Protein AF-A0A0A7A483-F1 (afdb_monomer_lite)

Organism: NCBI:txid754093

Radius of gyration: 21.18 Å; chains: 1; bounding box: 46×35×69 Å

Sequence (164 aa):
MREPGVPSPFLAAVTHCPKGPSGRDTQYFICSTSVSHILAVRKTTLLQIDTLIRQLTEISAMTESIGGKTALDWAMKQDFRCGCWLMDKPDTAMKAITRNLDREIWRDLMQCSGMLSLMDAQARDTWYRSLEYDNFPEISEENILSTFEQLHQTEVVNKNWPPS

Structure (mmCIF, N/CA/C/O backbone):
data_AF-A0A0A7A483-F1
#
_entry.id   AF-A0A0A7A483-F1
#
loop_
_atom_site.group_PDB
_atom_site.id
_atom_site.type_symbol
_atom_site.label_atom_id
_atom_site.label_alt_id
_atom_site.label_comp_id
_atom_site.label_asym_id
_atom_site.label_entity_id
_atom_site.label_seq_id
_atom_site.pdbx_PDB_ins_code
_atom_site.Cartn_x
_atom_site.Cartn_y
_atom_site.Cartn_z
_atom_site.occupancy
_atom_site.B_iso_or_equiv
_atom_site.auth_seq_id
_atom_site.auth_comp_id
_atom_site.auth_asym_id
_atom_site.auth_atom_id
_atom_site.pdbx_PDB_model_num
ATOM 1 N N . MET A 1 1 ? -2.642 6.494 41.004 1.00 33.28 1 MET A N 1
ATOM 2 C CA . MET A 1 1 ? -1.351 6.245 40.329 1.00 33.28 1 MET A CA 1
ATOM 3 C C . MET A 1 1 ? -1.389 4.812 39.824 1.00 33.28 1 MET A C 1
ATOM 5 O O . MET A 1 1 ? -1.731 3.943 40.612 1.00 33.28 1 MET A O 1
ATOM 9 N N . ARG A 1 2 ? -1.200 4.584 38.520 1.00 37.00 2 ARG A N 1
ATOM 10 C CA . ARG A 1 2 ? -1.208 3.246 37.898 1.00 37.00 2 ARG A CA 1
ATOM 11 C C . ARG A 1 2 ? 0.251 2.765 37.839 1.00 37.00 2 ARG A C 1
ATOM 13 O O . ARG A 1 2 ? 1.109 3.584 37.518 1.00 37.00 2 ARG A O 1
ATOM 20 N N . GLU A 1 3 ? 0.539 1.519 38.213 1.00 33.50 3 GLU A N 1
ATOM 21 C CA . GLU A 1 3 ? 1.918 1.005 38.232 1.00 33.50 3 GLU A CA 1
ATOM 22 C C . GLU A 1 3 ? 2.534 0.956 36.820 1.00 33.50 3 GLU A C 1
ATOM 24 O O . GLU A 1 3 ? 1.856 0.535 35.877 1.00 33.50 3 GLU A O 1
ATOM 29 N N . PRO A 1 4 ? 3.803 1.370 36.648 1.00 34.78 4 PRO A N 1
ATOM 30 C CA . PRO A 1 4 ? 4.494 1.269 35.371 1.00 34.78 4 PRO A CA 1
ATOM 31 C C . PRO A 1 4 ? 4.830 -0.201 35.086 1.00 34.78 4 PRO A C 1
ATOM 33 O O . PRO A 1 4 ? 5.619 -0.812 35.800 1.00 34.78 4 PRO A O 1
ATOM 36 N N . GLY A 1 5 ? 4.226 -0.769 34.040 1.00 47.97 5 GLY A N 1
ATOM 37 C CA . GLY A 1 5 ? 4.533 -2.122 33.558 1.00 47.97 5 GLY A CA 1
ATOM 38 C C . GLY A 1 5 ? 3.378 -3.124 33.599 1.00 47.97 5 GLY A C 1
ATOM 39 O O . GLY A 1 5 ? 3.551 -4.239 33.118 1.00 47.97 5 GLY A O 1
ATOM 40 N N . VAL A 1 6 ? 2.199 -2.749 34.109 1.00 40.50 6 VAL A N 1
ATOM 41 C CA . VAL A 1 6 ? 0.994 -3.590 34.012 1.00 40.50 6 VAL A CA 1
ATOM 42 C C . VAL A 1 6 ? 0.172 -3.136 32.801 1.00 40.50 6 VAL A C 1
ATOM 44 O O . VAL A 1 6 ? -0.358 -2.019 32.828 1.00 40.50 6 VAL A O 1
ATOM 47 N N . PRO A 1 7 ? 0.049 -3.957 31.736 1.00 41.12 7 PRO A N 1
ATOM 48 C CA . PRO A 1 7 ? -0.816 -3.637 30.610 1.00 41.12 7 PRO A CA 1
ATOM 49 C C . PRO A 1 7 ? -2.238 -3.399 31.116 1.00 41.12 7 PRO A C 1
ATOM 51 O O . PRO A 1 7 ? -2.724 -4.117 31.993 1.00 41.12 7 PRO A O 1
ATOM 54 N N . SER A 1 8 ? -2.912 -2.385 30.571 1.00 43.44 8 SER A N 1
ATOM 55 C CA . SER A 1 8 ? -4.344 -2.174 30.794 1.00 43.44 8 SER A CA 1
ATOM 56 C C . SER A 1 8 ? -5.092 -3.515 30.660 1.00 43.44 8 SER A C 1
ATOM 58 O O . SER A 1 8 ? -4.770 -4.279 29.750 1.00 43.44 8 SER A O 1
ATOM 60 N N . PRO A 1 9 ? -6.104 -3.829 31.490 1.00 42.28 9 PRO A N 1
ATOM 61 C CA . PRO A 1 9 ? -6.914 -5.046 31.331 1.00 42.28 9 PRO A CA 1
ATOM 62 C C . PRO A 1 9 ? -7.473 -5.215 29.907 1.00 42.28 9 PRO A C 1
ATOM 64 O O . PRO A 1 9 ? -7.727 -6.325 29.453 1.00 42.28 9 PRO A O 1
ATOM 67 N N . PHE A 1 10 ? -7.598 -4.102 29.180 1.00 39.44 10 PHE A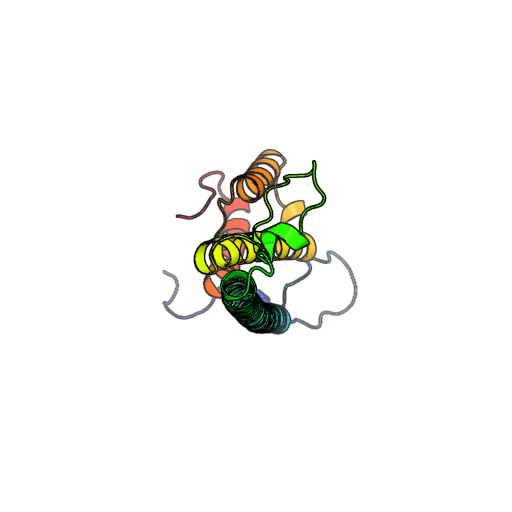 N 1
ATOM 68 C CA . PHE A 1 10 ? -7.963 -4.053 27.771 1.00 39.44 10 PHE A CA 1
ATOM 69 C C . PHE A 1 10 ? -6.818 -4.463 26.820 1.00 39.44 10 PHE A C 1
ATOM 71 O O . PHE A 1 10 ? -7.057 -5.192 25.866 1.00 39.44 10 PHE A O 1
ATOM 78 N N . LEU A 1 11 ? -5.560 -4.104 27.109 1.00 39.03 11 LEU A N 1
ATOM 79 C CA . LEU A 1 11 ? -4.374 -4.592 26.380 1.00 39.03 11 LEU A CA 1
ATOM 80 C C . LEU A 1 11 ? -4.181 -6.105 26.536 1.00 39.03 11 LEU A C 1
ATOM 82 O O . LEU A 1 11 ? -3.723 -6.774 25.610 1.00 39.03 11 LEU A O 1
ATOM 86 N N . ALA A 1 12 ? -4.563 -6.662 27.688 1.00 37.62 12 ALA A N 1
ATOM 87 C CA . ALA A 1 12 ? -4.600 -8.110 27.877 1.00 37.62 12 ALA A CA 1
ATOM 88 C C . ALA A 1 12 ? -5.649 -8.769 26.964 1.00 37.62 12 ALA A C 1
ATOM 90 O O . ALA A 1 12 ? -5.408 -9.855 26.448 1.00 37.62 12 ALA A O 1
ATOM 91 N N . ALA A 1 13 ? -6.770 -8.090 26.692 1.00 38.81 13 ALA A N 1
ATOM 92 C CA . ALA A 1 13 ? -7.719 -8.542 25.684 1.00 38.81 13 ALA A CA 1
ATOM 93 C C . ALA A 1 13 ? -7.095 -8.453 24.278 1.00 38.81 13 ALA A C 1
ATOM 95 O O . ALA A 1 13 ? -7.114 -9.469 23.592 1.00 38.81 13 ALA A O 1
ATOM 96 N N . VAL A 1 14 ? -6.407 -7.342 23.915 1.00 43.78 14 VAL A N 1
ATOM 97 C CA . VAL A 1 14 ? -5.655 -7.157 22.626 1.00 43.78 14 VAL A CA 1
ATOM 98 C C . VAL A 1 14 ? -4.693 -8.285 22.314 1.00 43.78 14 VAL A C 1
ATOM 100 O O . VAL A 1 14 ? -4.517 -8.706 21.169 1.00 43.78 14 VAL A O 1
ATOM 103 N N . THR A 1 15 ? -4.153 -8.874 23.364 1.00 43.69 15 THR A N 1
ATOM 104 C CA . THR A 1 15 ? -3.105 -9.868 23.256 1.00 43.69 15 THR A CA 1
ATOM 105 C C . THR A 1 15 ? -3.576 -11.300 23.497 1.00 43.69 15 THR A C 1
ATOM 107 O O . THR A 1 15 ? -2.840 -12.220 23.126 1.00 43.69 15 THR A O 1
ATOM 110 N N . HIS A 1 16 ? -4.781 -11.540 24.032 1.00 38.16 16 HIS A N 1
ATOM 111 C CA . HIS A 1 16 ? -5.305 -12.881 24.317 1.00 38.16 16 HIS A CA 1
ATOM 112 C C . HIS A 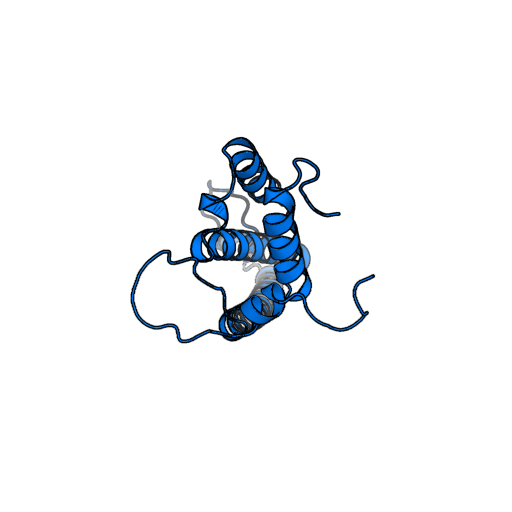1 16 ? -6.735 -13.093 23.821 1.00 38.16 16 HIS A C 1
ATOM 114 O O . HIS A 1 16 ? -7.671 -12.403 24.203 1.00 38.16 16 HIS A O 1
ATOM 120 N N . CYS A 1 17 ? -6.904 -14.148 23.022 1.00 37.88 17 CYS A N 1
ATOM 121 C CA . CYS A 1 17 ? -8.194 -14.619 22.532 1.00 37.88 17 CYS A CA 1
ATOM 122 C C . CYS A 1 17 ? -8.984 -15.277 23.687 1.00 37.88 17 CYS A C 1
ATOM 124 O O . CYS A 1 17 ? -8.597 -16.371 24.119 1.00 37.88 17 CYS A O 1
ATOM 126 N N . PRO A 1 18 ? -10.072 -14.682 24.216 1.00 42.78 18 PRO A N 1
ATOM 127 C CA . PRO A 1 18 ? -10.852 -15.323 25.261 1.00 42.78 18 PRO A CA 1
ATOM 128 C C . PRO A 1 18 ? -11.844 -16.291 24.608 1.00 42.78 18 PRO A C 1
ATOM 130 O O . PRO A 1 18 ? -12.685 -15.893 23.802 1.00 42.78 18 PRO A O 1
ATOM 133 N N . LYS A 1 19 ? -11.794 -17.577 24.970 1.00 43.59 19 LYS A N 1
ATOM 134 C CA . LYS A 1 19 ? -12.892 -18.507 24.666 1.00 43.59 19 LYS A CA 1
ATOM 135 C C . LYS A 1 19 ? -14.030 -18.258 25.660 1.00 43.59 19 LYS A C 1
ATOM 137 O O . LYS A 1 19 ? -13.975 -18.750 26.783 1.00 43.59 19 LYS A O 1
ATOM 142 N N . GLY A 1 20 ? -15.037 -17.484 25.253 1.00 40.34 20 GLY A N 1
ATOM 143 C CA . GLY A 1 20 ? -16.260 -17.237 26.027 1.00 40.34 20 GLY A CA 1
ATOM 144 C C . GLY A 1 20 ? -17.457 -18.075 25.542 1.00 40.34 20 GLY A C 1
ATOM 145 O O . GLY A 1 20 ? -17.580 -18.301 24.336 1.00 40.34 20 GLY A O 1
ATOM 146 N N . PRO A 1 21 ? -18.341 -18.548 26.446 1.00 42.81 21 PRO A N 1
ATOM 147 C CA . PRO A 1 21 ? -19.535 -19.306 26.094 1.00 42.81 21 PRO A CA 1
ATOM 148 C C . PRO A 1 21 ? -20.674 -18.380 25.635 1.00 42.81 21 PRO A C 1
ATOM 150 O O . PRO A 1 21 ? -20.882 -17.307 26.186 1.00 42.81 21 PRO A O 1
ATOM 153 N N . SER A 1 22 ? -21.395 -18.838 24.611 1.00 56.41 22 SER A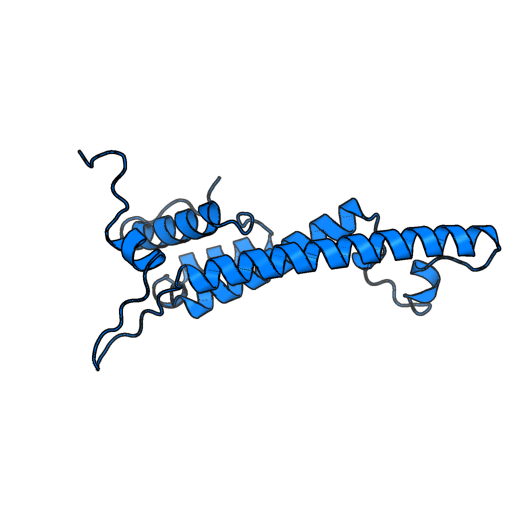 N 1
ATOM 154 C CA . SER A 1 22 ? -22.710 -18.399 24.114 1.00 56.41 22 SER A CA 1
ATOM 155 C C . SER A 1 22 ? -23.336 -17.107 24.683 1.00 56.41 22 SER A C 1
ATOM 157 O O . SER A 1 22 ? -23.896 -17.117 25.779 1.00 56.41 22 SER A O 1
ATOM 159 N N . GLY A 1 23 ? -23.454 -16.086 23.823 1.00 45.69 23 GLY A N 1
ATOM 160 C CA . GLY A 1 23 ? -24.638 -15.216 23.776 1.00 45.69 23 GLY A CA 1
ATOM 161 C C . GLY A 1 23 ? -24.449 -13.737 24.143 1.00 45.69 23 GLY A C 1
ATOM 162 O O . GLY A 1 23 ? -24.534 -13.384 25.313 1.00 45.69 23 GLY A O 1
ATOM 163 N N . ARG A 1 24 ? -24.427 -12.904 23.088 1.00 36.97 24 ARG A N 1
ATOM 164 C CA . ARG A 1 24 ? -24.578 -11.430 22.992 1.00 36.97 24 ARG A CA 1
ATOM 165 C C . ARG A 1 24 ? -23.299 -10.574 22.990 1.00 36.97 24 ARG A C 1
ATOM 167 O O . ARG A 1 24 ? -22.396 -10.764 23.790 1.00 36.97 24 ARG A O 1
ATOM 174 N N . ASP A 1 25 ? -23.319 -9.660 22.015 1.00 35.72 25 ASP A N 1
ATOM 175 C CA . ASP A 1 25 ? -22.393 -8.591 21.619 1.00 35.72 25 ASP A CA 1
ATOM 176 C C . ASP A 1 25 ? -21.000 -9.033 21.140 1.00 35.72 25 ASP A C 1
ATOM 178 O O . ASP A 1 25 ? -20.011 -9.041 21.866 1.00 35.72 25 ASP A O 1
ATOM 182 N N . THR A 1 26 ? -20.912 -9.400 19.855 1.00 36.78 26 THR A N 1
ATOM 183 C CA . THR A 1 26 ? -19.644 -9.702 19.174 1.00 36.78 26 THR A CA 1
ATOM 184 C C . THR A 1 26 ? -18.848 -8.422 18.902 1.00 36.78 26 THR A C 1
ATOM 186 O O . THR A 1 26 ? -18.819 -7.932 17.774 1.00 36.78 26 THR A O 1
ATOM 189 N N . GLN A 1 27 ? -18.174 -7.895 19.926 1.00 47.69 27 GLN A N 1
ATOM 190 C CA . GLN A 1 27 ? -16.977 -7.082 19.720 1.00 47.69 27 GLN A CA 1
ATOM 191 C C . GLN A 1 27 ? -15.871 -8.038 19.260 1.00 47.69 27 GLN A C 1
ATOM 193 O O . GLN A 1 27 ? -15.361 -8.842 20.044 1.00 47.69 27 GLN A O 1
ATOM 198 N N . TYR A 1 28 ? -15.543 -8.020 17.970 1.00 47.72 28 TYR A N 1
ATOM 199 C CA . TYR A 1 28 ? -14.500 -8.885 17.432 1.00 47.72 28 TYR A CA 1
ATOM 200 C C . TYR A 1 28 ? -13.139 -8.391 17.903 1.00 47.72 28 TYR A C 1
ATOM 202 O O . TYR A 1 28 ? -12.618 -7.354 17.501 1.00 47.72 28 TYR A O 1
ATOM 210 N N . PHE A 1 29 ? -12.591 -9.172 18.813 1.00 57.75 29 PHE A N 1
ATOM 211 C CA . PHE A 1 29 ? -11.308 -8.951 19.421 1.00 57.75 29 PHE A CA 1
ATOM 212 C C . PHE A 1 29 ? -10.194 -9.301 18.404 1.00 57.75 29 PHE A C 1
ATOM 214 O O . PHE A 1 29 ? -10.079 -10.466 18.016 1.00 57.75 29 PHE A O 1
ATOM 221 N N . ILE A 1 30 ? -9.377 -8.341 17.936 1.00 65.12 30 ILE A N 1
ATOM 222 C CA . ILE A 1 30 ? -8.239 -8.657 17.043 1.00 65.12 30 ILE A CA 1
ATOM 223 C C . ILE A 1 30 ? -7.147 -9.333 17.869 1.00 65.12 30 ILE A C 1
ATOM 225 O O . ILE A 1 30 ? -6.421 -8.664 18.592 1.00 65.12 30 ILE A O 1
ATOM 229 N N . CYS A 1 31 ? -7.008 -10.654 17.767 1.00 68.31 31 CYS A N 1
ATOM 230 C CA . CYS A 1 31 ? -6.006 -11.361 18.558 1.00 68.31 31 CYS A CA 1
ATOM 231 C C . CYS A 1 31 ? -4.567 -11.047 18.104 1.00 68.31 31 CYS A C 1
ATOM 233 O O . CYS A 1 31 ? -4.297 -10.847 16.915 1.00 68.31 31 CYS A O 1
ATOM 235 N N . SER A 1 32 ? -3.623 -11.094 19.049 1.00 69.38 32 SER A N 1
ATOM 236 C CA . SER A 1 32 ? -2.181 -10.929 18.796 1.00 69.38 32 SER A CA 1
ATOM 237 C C . SER A 1 32 ? -1.662 -11.814 17.662 1.00 69.38 32 SER A C 1
ATOM 239 O O . SER A 1 32 ? -0.890 -11.351 16.829 1.00 69.38 32 SER A O 1
ATOM 241 N N . THR A 1 33 ? -2.130 -13.063 17.566 1.00 71.94 33 THR A N 1
ATOM 242 C CA . THR A 1 33 ? -1.740 -13.985 16.487 1.00 71.94 33 THR A CA 1
ATOM 243 C C . THR A 1 33 ? -2.099 -13.440 15.102 1.00 71.94 33 THR A C 1
ATOM 245 O O . THR A 1 33 ? -1.298 -13.565 14.176 1.00 71.94 33 THR A O 1
ATOM 248 N N . SER A 1 34 ? -3.261 -12.797 14.960 1.00 81.56 34 SER A N 1
ATOM 249 C CA . SER A 1 34 ? -3.672 -12.158 13.707 1.00 81.56 34 SER A CA 1
ATOM 250 C C . SER A 1 34 ? -2.799 -10.947 13.386 1.00 81.56 34 SER A C 1
ATOM 252 O O . SER A 1 34 ? -2.360 -10.812 12.247 1.00 81.56 34 SER A O 1
ATOM 254 N N . VAL A 1 35 ? -2.476 -10.109 14.380 1.00 86.56 35 VAL A N 1
ATOM 255 C CA . VAL A 1 35 ? -1.578 -8.954 14.191 1.00 86.56 35 VAL A CA 1
ATOM 256 C C . VAL A 1 35 ? -0.188 -9.416 13.754 1.00 86.56 35 VAL A C 1
ATOM 258 O O . VAL A 1 35 ? 0.316 -8.957 12.730 1.00 86.56 35 VAL A O 1
ATOM 261 N N . SER A 1 36 ? 0.414 -10.379 14.455 1.00 89.06 36 SER A N 1
ATOM 262 C CA . SER A 1 36 ? 1.729 -10.917 14.087 1.00 89.06 36 SER A CA 1
ATOM 263 C C . SER A 1 36 ? 1.731 -11.524 12.682 1.00 89.06 36 SER A C 1
ATOM 265 O O . SER A 1 36 ? 2.688 -11.330 11.932 1.00 89.06 36 SER A O 1
ATOM 267 N N . HIS A 1 37 ? 0.661 -12.231 12.301 1.00 90.06 37 HIS A N 1
ATOM 268 C CA . HIS A 1 37 ? 0.523 -12.784 10.956 1.00 90.06 37 HIS A CA 1
ATOM 269 C C . HIS A 1 37 ? 0.459 -11.683 9.888 1.00 90.06 37 HIS A C 1
ATOM 271 O O . HIS A 1 37 ? 1.207 -11.749 8.913 1.00 90.06 37 HIS A O 1
ATOM 277 N N . ILE A 1 38 ? -0.359 -10.644 10.094 1.00 91.31 38 ILE A N 1
ATOM 278 C CA . ILE A 1 38 ? -0.461 -9.487 9.189 1.00 91.31 38 ILE A CA 1
ATOM 279 C C . ILE A 1 38 ? 0.907 -8.821 9.013 1.00 91.31 38 ILE A C 1
ATOM 281 O O . ILE A 1 38 ? 1.338 -8.597 7.882 1.00 91.31 38 ILE A O 1
ATOM 285 N N . LEU A 1 39 ? 1.628 -8.558 10.108 1.00 94.12 39 LEU A N 1
ATOM 286 C CA . LEU A 1 39 ? 2.952 -7.930 10.059 1.00 94.12 39 LEU A CA 1
ATOM 287 C C . LEU A 1 39 ? 3.976 -8.794 9.310 1.00 94.12 39 LEU A C 1
ATOM 289 O O . LEU A 1 39 ? 4.758 -8.276 8.509 1.00 94.12 39 LEU A O 1
ATOM 293 N N . ALA A 1 40 ? 3.958 -10.111 9.528 1.00 94.94 40 ALA A N 1
ATOM 294 C CA . ALA A 1 40 ? 4.844 -11.041 8.835 1.00 94.94 40 ALA A CA 1
ATOM 295 C C . ALA A 1 40 ? 4.546 -11.104 7.328 1.00 94.94 40 ALA A C 1
ATOM 297 O O . ALA A 1 40 ? 5.470 -11.022 6.515 1.00 94.94 40 ALA A O 1
ATOM 298 N N . VAL A 1 41 ? 3.268 -11.203 6.947 1.00 95.69 41 VAL A N 1
ATOM 299 C CA . VAL A 1 41 ? 2.843 -11.225 5.539 1.00 95.69 41 VAL A CA 1
ATOM 300 C C . VAL A 1 41 ? 3.164 -9.896 4.857 1.00 95.69 41 VAL A C 1
ATOM 302 O O . VAL A 1 41 ? 3.764 -9.914 3.781 1.00 95.69 41 VAL A O 1
ATOM 305 N N . ARG A 1 42 ? 2.861 -8.754 5.492 1.00 96.75 42 ARG A N 1
ATOM 306 C CA . ARG A 1 42 ? 3.224 -7.409 5.010 1.00 96.75 42 ARG A CA 1
ATOM 307 C C . ARG A 1 42 ? 4.718 -7.325 4.715 1.00 96.75 42 ARG A C 1
ATOM 309 O O . ARG A 1 42 ? 5.104 -6.988 3.600 1.00 96.75 42 ARG A O 1
ATOM 316 N N . LYS A 1 43 ? 5.562 -7.678 5.692 1.00 97.38 43 LYS A N 1
ATOM 317 C CA . LYS A 1 43 ? 7.024 -7.605 5.564 1.00 97.38 43 LYS A CA 1
ATOM 318 C C . LYS A 1 43 ? 7.536 -8.453 4.401 1.00 97.38 43 LYS A C 1
ATOM 320 O O . LYS A 1 43 ? 8.295 -7.958 3.571 1.00 97.38 43 LYS A O 1
ATOM 325 N N . THR A 1 44 ? 7.119 -9.716 4.328 1.00 98.00 44 THR A N 1
ATOM 326 C CA . THR A 1 44 ? 7.547 -10.627 3.257 1.00 98.00 44 THR A CA 1
ATOM 327 C C . THR A 1 44 ? 7.081 -10.140 1.887 1.00 98.00 44 THR A C 1
ATOM 329 O O . THR A 1 44 ? 7.863 -10.149 0.939 1.00 98.00 44 THR A O 1
ATOM 332 N N . THR A 1 45 ? 5.841 -9.659 1.788 1.00 96.88 45 THR A N 1
ATOM 333 C CA . THR A 1 45 ? 5.271 -9.144 0.535 1.00 96.88 45 THR A CA 1
ATOM 334 C C . THR A 1 45 ? 6.035 -7.915 0.046 1.00 96.88 45 THR A C 1
ATOM 336 O O . THR A 1 45 ? 6.439 -7.869 -1.113 1.00 96.88 45 THR A O 1
ATOM 339 N N . LEU A 1 46 ? 6.313 -6.946 0.926 1.00 97.06 46 LEU A N 1
ATOM 340 C CA . LEU A 1 46 ? 7.072 -5.746 0.560 1.00 97.06 46 LEU A CA 1
ATOM 341 C C . LEU A 1 46 ? 8.505 -6.074 0.115 1.00 97.06 46 LEU A C 1
ATOM 343 O O . LEU A 1 46 ? 8.984 -5.481 -0.847 1.00 97.06 46 LEU A O 1
ATOM 347 N N . LEU A 1 47 ? 9.168 -7.053 0.744 1.00 97.94 47 LEU A N 1
ATOM 348 C CA . LEU A 1 47 ? 10.496 -7.516 0.313 1.00 97.94 47 LEU A CA 1
ATOM 349 C C . LEU A 1 47 ? 10.473 -8.149 -1.086 1.00 97.94 47 LEU A C 1
ATOM 351 O O . LEU A 1 47 ? 11.369 -7.908 -1.898 1.00 97.94 47 LEU A O 1
ATOM 355 N N . GLN A 1 48 ? 9.449 -8.954 -1.381 1.00 98.00 48 GLN A N 1
ATOM 356 C CA . GLN A 1 48 ? 9.284 -9.565 -2.701 1.00 98.00 48 GLN A CA 1
ATOM 357 C C . GLN A 1 48 ? 9.003 -8.509 -3.774 1.00 98.00 48 GLN A C 1
ATOM 359 O O . GLN A 1 48 ? 9.596 -8.563 -4.850 1.00 98.00 48 GLN A O 1
ATOM 364 N N . ILE A 1 49 ? 8.156 -7.522 -3.474 1.00 96.06 49 ILE A N 1
ATOM 365 C CA . ILE A 1 49 ? 7.862 -6.416 -4.391 1.00 96.06 49 ILE A CA 1
ATOM 366 C C . ILE A 1 49 ? 9.119 -5.574 -4.659 1.00 96.06 49 ILE A C 1
ATOM 368 O O . ILE A 1 49 ? 9.415 -5.304 -5.821 1.00 96.06 49 ILE A O 1
ATOM 372 N N . ASP A 1 50 ? 9.889 -5.209 -3.626 1.00 96.50 50 ASP A N 1
ATOM 373 C CA . ASP A 1 50 ? 11.140 -4.447 -3.788 1.00 96.50 50 ASP A CA 1
ATOM 374 C C . ASP A 1 50 ? 12.132 -5.189 -4.693 1.00 96.50 50 ASP A C 1
ATOM 376 O O . ASP A 1 50 ? 12.688 -4.608 -5.628 1.00 96.50 50 ASP A O 1
ATOM 380 N N . THR A 1 51 ? 12.273 -6.501 -4.480 1.00 97.25 51 THR A N 1
ATOM 381 C CA . THR A 1 51 ? 13.120 -7.361 -5.317 1.00 97.25 51 THR A CA 1
ATOM 382 C C . THR A 1 51 ? 12.679 -7.314 -6.781 1.00 97.25 51 THR A C 1
ATOM 384 O O . THR A 1 51 ? 13.508 -7.091 -7.664 1.00 97.25 51 THR A O 1
ATOM 387 N N . LEU A 1 52 ? 11.378 -7.465 -7.050 1.00 96.12 52 LEU A N 1
ATOM 388 C CA . LEU A 1 52 ? 10.834 -7.443 -8.410 1.00 96.12 52 LEU A CA 1
ATOM 389 C C . LEU A 1 52 ? 11.027 -6.086 -9.096 1.00 96.12 52 LEU A C 1
ATOM 391 O O . LEU A 1 52 ? 11.400 -6.041 -10.267 1.00 96.12 52 LEU A O 1
ATOM 395 N N . ILE A 1 53 ? 10.814 -4.978 -8.383 1.00 94.62 53 ILE A N 1
ATOM 396 C CA . ILE A 1 53 ? 10.983 -3.628 -8.938 1.00 94.62 53 ILE A CA 1
ATOM 397 C C . ILE A 1 53 ? 12.447 -3.368 -9.302 1.00 94.62 53 ILE A C 1
ATOM 399 O O . ILE A 1 53 ? 12.737 -2.835 -10.377 1.00 94.62 53 ILE A O 1
ATOM 403 N N . ARG A 1 54 ? 13.389 -3.782 -8.447 1.00 95.44 54 ARG A N 1
ATOM 404 C CA . ARG A 1 54 ? 14.826 -3.659 -8.737 1.00 95.44 54 ARG A CA 1
ATOM 405 C C . ARG A 1 54 ? 15.233 -4.511 -9.935 1.00 95.44 54 ARG A C 1
ATOM 407 O O . ARG A 1 54 ? 15.911 -4.001 -10.822 1.00 95.44 54 ARG A O 1
ATOM 414 N N . GLN A 1 55 ? 14.761 -5.756 -10.008 1.00 96.12 55 GLN A N 1
ATOM 415 C CA . GLN A 1 55 ? 15.013 -6.634 -11.156 1.00 96.12 55 GLN A CA 1
ATOM 416 C C . GLN A 1 55 ? 14.462 -6.044 -12.458 1.00 96.12 55 GLN A C 1
ATOM 418 O O . GLN A 1 55 ? 15.154 -6.025 -13.473 1.00 96.12 55 GLN A O 1
ATOM 423 N N . LEU A 1 56 ? 13.239 -5.510 -12.437 1.00 94.12 56 LEU A N 1
ATOM 424 C CA . LEU A 1 56 ? 12.643 -4.875 -13.611 1.00 94.12 56 LEU A CA 1
ATOM 425 C C . LEU A 1 56 ? 13.414 -3.617 -14.040 1.00 94.12 56 LEU A C 1
ATOM 427 O O . LEU A 1 56 ? 13.572 -3.364 -15.237 1.00 94.12 56 LEU A O 1
ATOM 431 N N . THR A 1 57 ? 13.930 -2.854 -13.074 1.00 93.75 57 THR A N 1
ATOM 432 C CA . THR A 1 57 ? 14.781 -1.680 -13.326 1.00 93.75 57 THR A CA 1
ATOM 433 C C . THR A 1 57 ? 16.088 -2.084 -14.011 1.00 93.75 57 THR A C 1
ATOM 435 O O . THR A 1 57 ? 16.488 -1.463 -14.993 1.00 93.75 57 THR A O 1
ATOM 438 N N . GLU A 1 58 ? 16.734 -3.151 -13.540 1.00 95.75 58 GLU A N 1
ATOM 439 C CA . GLU A 1 58 ? 17.968 -3.675 -14.135 1.00 95.75 58 GLU A CA 1
ATOM 440 C C . GLU A 1 58 ? 17.736 -4.197 -15.559 1.00 95.75 58 GLU A C 1
ATOM 442 O O . GLU A 1 58 ? 18.469 -3.836 -16.481 1.00 95.75 58 GLU A O 1
ATOM 447 N N . ILE A 1 59 ? 16.672 -4.980 -15.766 1.00 95.88 59 ILE A N 1
ATOM 448 C CA . ILE A 1 59 ? 16.281 -5.469 -17.095 1.00 95.88 59 ILE A CA 1
ATOM 449 C C . ILE A 1 59 ? 16.030 -4.299 -18.046 1.00 95.88 59 ILE A C 1
ATOM 451 O O . ILE A 1 59 ? 16.518 -4.331 -19.172 1.00 95.88 59 ILE A O 1
ATOM 455 N N . SER A 1 60 ? 15.335 -3.255 -17.587 1.00 94.56 60 SER A N 1
ATOM 456 C CA . SER A 1 60 ? 15.076 -2.055 -18.394 1.00 94.56 60 SER A CA 1
ATOM 457 C C . SER A 1 60 ? 16.363 -1.377 -18.855 1.00 94.56 60 SER A C 1
ATOM 459 O O . SER A 1 60 ? 16.459 -0.978 -20.012 1.00 94.56 60 SER A O 1
ATOM 461 N N . ALA A 1 61 ? 17.363 -1.272 -17.976 1.00 95.12 61 ALA A N 1
ATOM 462 C CA . ALA A 1 61 ? 18.657 -0.696 -18.328 1.00 95.12 61 ALA A CA 1
ATOM 463 C C . ALA A 1 61 ? 19.417 -1.581 -19.333 1.00 95.12 61 ALA A C 1
ATOM 465 O O . ALA A 1 61 ? 19.998 -1.078 -20.297 1.00 95.12 61 ALA A O 1
ATOM 466 N N . MET A 1 62 ? 19.382 -2.906 -19.150 1.00 97.75 62 MET A N 1
ATOM 467 C CA . MET A 1 62 ? 20.009 -3.848 -20.081 1.00 97.75 62 MET A CA 1
ATOM 468 C C . MET A 1 62 ? 19.382 -3.775 -21.474 1.00 97.75 62 MET A C 1
ATOM 470 O O . MET A 1 62 ? 20.106 -3.704 -22.466 1.00 97.75 62 MET A O 1
ATOM 474 N N . THR A 1 63 ? 18.053 -3.758 -21.577 1.00 97.56 63 THR A N 1
ATOM 475 C CA . THR A 1 63 ? 17.376 -3.685 -22.876 1.00 97.56 63 THR A CA 1
ATOM 476 C C . THR A 1 63 ? 17.574 -2.336 -23.541 1.00 97.56 63 THR A C 1
ATOM 478 O O . THR A 1 63 ? 17.849 -2.295 -24.737 1.00 97.56 63 THR A O 1
ATOM 481 N N . GLU A 1 64 ? 17.509 -1.235 -22.793 1.00 96.62 64 GLU A N 1
ATOM 482 C CA . GLU A 1 64 ? 17.791 0.099 -23.321 1.00 96.62 64 GLU A CA 1
ATOM 483 C C . GLU A 1 64 ? 19.204 0.179 -23.918 1.00 96.62 64 GLU A C 1
ATOM 485 O O . GLU A 1 64 ? 19.369 0.698 -25.023 1.00 96.62 64 GLU A O 1
ATOM 490 N N . SER A 1 65 ? 20.198 -0.437 -23.264 1.00 97.44 65 SER A N 1
ATOM 491 C CA . SER A 1 65 ? 21.590 -0.452 -23.740 1.00 97.44 65 SER A CA 1
ATOM 492 C C . SER A 1 65 ? 21.785 -1.120 -25.111 1.00 97.44 65 SER A C 1
ATOM 494 O O . SER A 1 65 ? 22.742 -0.802 -25.817 1.00 97.44 65 SER A O 1
ATOM 496 N N . ILE A 1 66 ? 20.860 -1.999 -25.517 1.00 97.62 66 ILE A N 1
ATOM 497 C CA . ILE A 1 66 ? 20.849 -2.667 -26.829 1.00 97.62 66 ILE A CA 1
ATOM 498 C C . ILE A 1 66 ? 19.757 -2.125 -27.772 1.00 97.62 66 ILE A C 1
ATOM 500 O O . ILE A 1 66 ? 19.465 -2.737 -28.797 1.00 97.62 66 ILE A O 1
ATOM 504 N N . GLY A 1 67 ? 19.128 -0.992 -27.435 1.00 95.88 67 GLY A N 1
ATOM 505 C CA . GLY A 1 67 ? 18.063 -0.365 -28.232 1.00 95.88 67 GLY A CA 1
ATOM 506 C C . GLY A 1 67 ? 16.667 -0.985 -28.059 1.00 95.88 67 GLY A C 1
ATOM 507 O O . GLY A 1 67 ? 15.742 -0.650 -28.797 1.00 95.88 67 GLY A O 1
ATOM 508 N N . GLY A 1 68 ? 16.491 -1.870 -27.077 1.00 91.94 68 GLY A N 1
ATOM 509 C CA . GLY A 1 68 ? 15.276 -2.637 -26.792 1.00 91.94 68 GLY A CA 1
ATOM 510 C C . GLY A 1 68 ? 14.176 -1.907 -26.010 1.00 91.94 68 GLY A C 1
ATOM 511 O O . GLY A 1 68 ? 13.214 -2.563 -25.619 1.00 91.94 68 GLY A O 1
ATOM 512 N N . LYS A 1 69 ? 14.272 -0.581 -25.817 1.00 92.94 69 LYS A N 1
ATOM 513 C CA . LYS A 1 69 ? 13.367 0.250 -24.983 1.00 92.94 69 LYS A CA 1
ATOM 514 C C . LYS A 1 69 ? 13.338 -0.165 -23.496 1.00 92.94 69 LYS A C 1
ATOM 516 O O . LYS A 1 69 ? 14.065 -1.071 -23.093 1.00 92.94 69 LYS A O 1
ATOM 521 N N . THR A 1 70 ? 12.544 0.531 -22.680 1.00 91.38 70 THR A N 1
ATOM 522 C CA . THR A 1 70 ? 12.448 0.340 -21.217 1.00 91.38 70 THR A CA 1
ATOM 523 C C . THR A 1 70 ? 11.168 -0.397 -20.801 1.00 91.38 70 THR A C 1
ATOM 525 O O . THR A 1 70 ? 10.211 -0.467 -21.575 1.00 91.38 70 THR A O 1
ATOM 528 N N . ALA A 1 71 ? 11.085 -0.872 -19.547 1.00 90.69 71 ALA A N 1
ATOM 529 C CA . ALA A 1 71 ? 9.844 -1.448 -19.011 1.00 90.69 71 ALA A CA 1
ATOM 530 C C . ALA A 1 71 ? 8.641 -0.504 -19.109 1.00 90.69 71 ALA A C 1
ATOM 532 O O . ALA A 1 71 ? 7.533 -0.959 -19.395 1.00 90.69 71 ALA A O 1
ATOM 533 N N . LEU A 1 72 ? 8.852 0.805 -18.939 1.00 86.12 72 LEU A N 1
ATOM 534 C CA . LEU A 1 72 ? 7.792 1.803 -19.068 1.00 86.12 72 LEU A CA 1
ATOM 535 C C . LEU A 1 72 ? 7.199 1.823 -20.487 1.00 86.12 72 LEU A C 1
ATOM 537 O O . LEU A 1 72 ? 5.983 1.948 -20.645 1.00 86.12 72 LEU A O 1
ATOM 541 N N . ASP A 1 73 ? 8.040 1.659 -21.511 1.00 86.75 73 ASP A N 1
ATOM 542 C CA . ASP A 1 73 ? 7.615 1.627 -22.914 1.00 86.75 73 ASP A CA 1
ATOM 543 C C . ASP A 1 73 ? 6.800 0.377 -23.264 1.00 86.75 73 ASP A C 1
ATOM 545 O O . ASP A 1 73 ? 5.996 0.412 -24.196 1.00 86.75 73 ASP A O 1
ATOM 549 N N . TRP A 1 74 ? 7.012 -0.731 -22.550 1.00 86.38 74 TRP A N 1
ATOM 550 C CA . TRP A 1 74 ? 6.262 -1.975 -22.752 1.00 86.38 74 TRP A CA 1
ATOM 551 C C . TRP A 1 74 ? 4.992 -2.042 -21.897 1.00 86.38 74 TRP A C 1
ATOM 553 O O . TRP A 1 74 ? 4.021 -2.684 -22.293 1.00 86.38 74 TRP A O 1
ATOM 563 N N . ALA A 1 75 ? 4.995 -1.394 -20.729 1.00 83.44 75 ALA A N 1
ATOM 564 C CA . ALA A 1 75 ? 3.883 -1.422 -19.783 1.00 83.44 75 ALA A CA 1
ATOM 565 C C . ALA A 1 75 ? 2.689 -0.566 -20.232 1.00 83.44 75 ALA A C 1
ATOM 567 O O . ALA A 1 75 ? 1.544 -0.894 -19.920 1.00 83.44 75 ALA A O 1
ATOM 568 N N . MET A 1 76 ? 2.935 0.532 -20.953 1.00 80.12 76 MET A N 1
ATOM 569 C CA . MET A 1 76 ? 1.883 1.454 -21.382 1.00 80.12 76 MET A CA 1
ATOM 570 C C . MET A 1 76 ? 1.550 1.278 -22.862 1.00 80.12 76 MET A C 1
ATOM 572 O O . MET A 1 76 ? 2.412 1.376 -23.734 1.00 80.12 76 MET A O 1
ATOM 576 N N . LYS A 1 77 ? 0.261 1.104 -23.168 1.00 74.50 77 LYS A N 1
ATOM 577 C CA . LYS A 1 77 ? -0.227 1.237 -24.544 1.00 74.50 77 LYS A CA 1
ATOM 578 C C . LYS A 1 77 ? -0.085 2.706 -24.958 1.00 74.50 77 LYS A C 1
ATOM 580 O O . LYS A 1 77 ? -0.415 3.592 -24.166 1.00 74.50 77 LYS A O 1
ATOM 585 N N . GLN A 1 78 ? 0.413 2.957 -26.175 1.00 59.38 78 GLN A N 1
ATOM 586 C CA . GLN A 1 78 ? 0.434 4.303 -26.763 1.00 59.38 78 GLN A CA 1
ATOM 587 C C . GLN A 1 78 ? -0.964 4.913 -26.564 1.00 59.38 78 GLN A C 1
ATOM 589 O O . GLN A 1 78 ? -1.949 4.262 -26.896 1.00 59.38 78 GLN A O 1
ATOM 594 N N . ASP A 1 79 ? -1.028 6.080 -25.916 1.00 63.16 79 ASP A N 1
ATOM 595 C CA . ASP A 1 79 ? -2.231 6.861 -25.556 1.00 63.16 79 ASP A CA 1
ATOM 596 C C . ASP A 1 79 ? -2.813 6.693 -24.137 1.00 63.16 79 ASP A C 1
ATOM 598 O O . ASP A 1 79 ? -3.662 7.495 -23.750 1.00 63.16 79 ASP A O 1
ATOM 602 N N . PHE A 1 80 ? -2.319 5.770 -23.299 1.00 63.47 80 PHE A N 1
ATOM 603 C CA . PHE A 1 80 ? -2.736 5.697 -21.887 1.00 63.47 80 PHE A CA 1
ATOM 604 C C . PHE A 1 80 ? -1.554 5.869 -20.932 1.00 63.47 80 PHE A C 1
ATOM 606 O O . PHE A 1 80 ? -0.919 4.905 -20.509 1.00 63.47 80 PHE A O 1
ATOM 613 N N . ARG A 1 81 ? -1.265 7.122 -20.565 1.00 58.56 81 ARG A N 1
ATOM 614 C CA . ARG A 1 81 ? -0.371 7.425 -19.441 1.00 58.56 81 ARG A CA 1
ATOM 615 C C . ARG A 1 81 ? -1.200 7.604 -18.173 1.00 58.56 81 ARG A C 1
ATOM 617 O O . ARG A 1 81 ? -1.501 8.728 -17.782 1.00 58.56 81 ARG A O 1
ATOM 624 N N . CYS A 1 82 ? -1.584 6.505 -17.530 1.00 63.91 82 CYS A N 1
ATOM 625 C CA . CYS A 1 82 ? -1.897 6.566 -16.104 1.00 63.91 82 CYS A CA 1
ATOM 626 C C . CYS A 1 82 ? -0.579 6.520 -15.320 1.00 63.91 82 CYS A C 1
ATOM 628 O O . CYS A 1 82 ? 0.318 5.758 -15.680 1.00 63.91 82 CYS A O 1
ATOM 630 N N . GLY A 1 83 ? -0.444 7.320 -14.260 1.00 68.25 83 GLY A N 1
ATOM 631 C CA . GLY A 1 83 ? 0.725 7.240 -13.381 1.00 68.25 83 GLY A CA 1
ATOM 632 C C . GLY A 1 83 ? 0.824 5.843 -12.766 1.00 68.25 83 GLY A C 1
ATOM 633 O O . GLY A 1 83 ? -0.012 5.472 -11.946 1.00 68.25 83 GLY A O 1
ATOM 634 N N . CYS A 1 84 ? 1.808 5.052 -13.195 1.00 77.69 84 CYS A N 1
ATOM 635 C CA . CYS A 1 84 ? 2.053 3.714 -12.671 1.00 77.69 84 CYS A CA 1
ATOM 636 C C . CYS A 1 84 ? 3.233 3.766 -11.701 1.00 77.69 84 CYS A C 1
ATOM 638 O O . CYS A 1 84 ? 4.382 3.805 -12.136 1.00 77.69 84 CYS A O 1
ATOM 640 N N . TRP A 1 85 ? 2.950 3.710 -10.397 1.00 81.88 85 TRP A N 1
ATOM 641 C CA . TRP A 1 85 ? 3.985 3.698 -9.355 1.00 81.88 85 TRP A CA 1
ATOM 642 C C . TRP A 1 85 ? 4.987 2.551 -9.516 1.00 81.88 85 TRP A C 1
ATOM 644 O O . TRP A 1 85 ? 6.131 2.691 -9.117 1.00 81.88 85 TRP A O 1
ATOM 654 N N . LEU A 1 86 ? 4.594 1.428 -10.128 1.00 80.94 86 LEU A N 1
ATOM 655 C CA . LEU A 1 86 ? 5.495 0.296 -10.372 1.00 80.94 86 LEU A CA 1
ATOM 656 C C . LEU A 1 86 ? 6.637 0.639 -11.347 1.00 80.94 86 LEU A C 1
ATOM 658 O O . LEU A 1 86 ? 7.668 -0.023 -11.330 1.00 80.94 86 LEU A O 1
ATOM 662 N N . MET A 1 87 ? 6.444 1.656 -12.191 1.00 82.81 87 MET A N 1
ATOM 663 C CA . MET A 1 87 ? 7.425 2.109 -13.184 1.00 82.81 87 MET A CA 1
ATOM 664 C C . MET A 1 87 ? 8.218 3.340 -12.718 1.00 82.81 87 MET A C 1
ATOM 666 O O . MET A 1 87 ? 9.032 3.867 -13.475 1.00 82.81 87 MET A O 1
ATOM 670 N N . ASP A 1 88 ? 7.976 3.817 -11.495 1.00 86.56 88 ASP A N 1
ATOM 671 C CA . ASP A 1 88 ? 8.781 4.863 -10.870 1.00 86.56 88 ASP A CA 1
ATOM 672 C C . ASP A 1 88 ? 10.122 4.313 -10.362 1.00 86.56 88 ASP A C 1
ATOM 674 O O . ASP A 1 88 ? 10.374 3.107 -10.336 1.00 86.56 88 ASP A O 1
ATOM 678 N N . LYS A 1 89 ? 10.999 5.214 -9.901 1.00 89.56 89 LYS A N 1
ATOM 679 C CA . LYS A 1 89 ? 12.230 4.814 -9.201 1.00 89.56 89 LYS A CA 1
ATOM 680 C C . LYS A 1 89 ? 11.896 3.866 -8.038 1.00 89.56 89 LYS A C 1
ATOM 682 O O . LYS A 1 89 ? 10.946 4.170 -7.309 1.00 89.56 89 LYS A O 1
ATOM 687 N N . PRO A 1 90 ? 12.707 2.817 -7.782 1.00 92.81 90 PRO A N 1
ATOM 688 C CA . PRO A 1 90 ? 12.414 1.817 -6.755 1.00 92.81 90 PRO A CA 1
ATOM 689 C C . PRO A 1 90 ? 11.998 2.404 -5.403 1.00 92.81 90 PRO A C 1
ATOM 691 O O . PRO A 1 90 ? 10.972 2.018 -4.854 1.00 92.81 90 PRO A O 1
ATOM 694 N N . ASP A 1 91 ? 12.713 3.414 -4.906 1.00 93.38 91 ASP A N 1
ATOM 695 C CA . ASP A 1 91 ? 12.405 4.020 -3.606 1.00 93.38 91 ASP A CA 1
ATOM 696 C C . ASP A 1 91 ? 11.060 4.770 -3.587 1.00 93.38 91 ASP A C 1
ATOM 698 O O . ASP A 1 91 ? 10.358 4.767 -2.576 1.00 93.38 91 ASP A O 1
ATOM 702 N N . THR A 1 92 ? 10.683 5.420 -4.692 1.00 93.12 92 THR A N 1
ATOM 703 C CA . THR A 1 92 ? 9.392 6.118 -4.824 1.00 93.12 92 THR A CA 1
ATOM 704 C C . THR A 1 92 ? 8.253 5.110 -4.935 1.00 93.12 92 THR A C 1
ATOM 706 O O . THR A 1 92 ? 7.258 5.225 -4.218 1.00 93.12 92 THR A O 1
ATOM 709 N N . ALA A 1 93 ? 8.434 4.093 -5.780 1.00 93.62 93 ALA A N 1
ATOM 710 C CA . ALA A 1 93 ? 7.490 3.002 -5.968 1.00 93.62 93 ALA A CA 1
ATOM 711 C C . ALA A 1 93 ? 7.206 2.282 -4.643 1.00 93.62 93 ALA A C 1
ATOM 713 O O . ALA A 1 93 ? 6.051 2.132 -4.241 1.00 93.62 93 ALA A O 1
ATOM 714 N N . MET A 1 94 ? 8.263 1.917 -3.912 1.00 96.50 94 MET A N 1
ATOM 715 C CA . MET A 1 94 ? 8.148 1.218 -2.635 1.00 96.50 94 MET A CA 1
ATOM 716 C C . MET A 1 94 ? 7.457 2.053 -1.566 1.00 96.50 94 MET A C 1
ATOM 718 O O . MET A 1 94 ? 6.634 1.515 -0.825 1.00 96.50 94 MET A O 1
ATOM 722 N N . LYS A 1 95 ? 7.719 3.363 -1.500 1.00 94.44 95 LYS A N 1
ATOM 723 C CA . LYS A 1 95 ? 6.997 4.260 -0.586 1.00 94.44 95 LYS A CA 1
ATOM 724 C C . LYS A 1 95 ? 5.501 4.288 -0.892 1.00 94.44 95 LYS A C 1
ATOM 726 O O . LYS A 1 95 ? 4.704 4.119 0.025 1.00 94.44 95 LYS A O 1
ATOM 731 N N . ALA 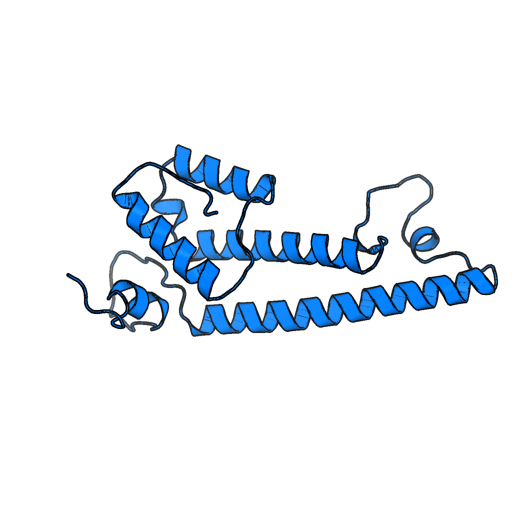A 1 96 ? 5.116 4.459 -2.157 1.00 93.44 96 ALA A N 1
ATOM 732 C CA . ALA A 1 96 ? 3.708 4.501 -2.553 1.00 93.44 96 ALA A CA 1
ATOM 733 C C . ALA A 1 96 ? 2.995 3.161 -2.297 1.00 93.44 96 ALA A C 1
ATOM 735 O O . ALA A 1 96 ? 1.900 3.136 -1.737 1.00 93.44 96 ALA A O 1
ATOM 736 N N . ILE A 1 97 ? 3.633 2.040 -2.646 1.00 94.06 97 ILE A N 1
ATOM 737 C CA . ILE A 1 97 ? 3.084 0.694 -2.435 1.00 94.06 97 ILE A CA 1
ATOM 738 C C . ILE A 1 97 ? 2.939 0.383 -0.944 1.00 94.06 97 ILE A C 1
ATOM 740 O O . ILE A 1 97 ? 1.891 -0.109 -0.536 1.00 94.06 97 ILE A O 1
ATOM 744 N N . THR A 1 98 ? 3.946 0.708 -0.127 1.00 95.81 98 THR A N 1
ATOM 745 C CA . THR A 1 98 ? 3.888 0.502 1.330 1.00 95.81 98 THR A CA 1
ATOM 746 C C . THR A 1 98 ? 2.727 1.278 1.941 1.00 95.81 98 THR A C 1
ATOM 748 O O . THR A 1 98 ? 1.930 0.697 2.669 1.00 95.81 98 THR A O 1
ATOM 751 N N . ARG A 1 99 ? 2.564 2.562 1.590 1.00 94.25 99 ARG A N 1
ATOM 752 C CA . ARG A 1 99 ? 1.441 3.374 2.086 1.00 94.25 99 ARG A CA 1
ATOM 753 C C . ARG A 1 99 ? 0.086 2.827 1.649 1.00 94.25 99 ARG A C 1
ATOM 755 O O . ARG A 1 99 ? -0.825 2.750 2.463 1.00 94.25 99 ARG A O 1
ATOM 762 N N . ASN A 1 100 ? -0.051 2.423 0.387 1.00 93.44 100 ASN A N 1
ATOM 763 C CA . ASN A 1 100 ? -1.302 1.848 -0.111 1.00 93.44 100 ASN A CA 1
ATOM 764 C C . ASN A 1 100 ? -1.647 0.531 0.589 1.00 93.44 100 ASN A C 1
ATOM 766 O O . ASN A 1 100 ? -2.800 0.323 0.953 1.00 93.44 100 ASN A O 1
ATOM 770 N N . LEU A 1 101 ? -0.658 -0.337 0.814 1.00 94.88 101 LEU A N 1
ATOM 771 C CA . LEU A 1 101 ? -0.860 -1.574 1.561 1.00 94.88 101 LEU A CA 1
ATOM 772 C C . LEU A 1 101 ? -1.275 -1.282 3.008 1.00 94.88 101 LEU A C 1
ATOM 774 O O . LEU A 1 101 ? -2.249 -1.851 3.492 1.00 94.88 101 LEU A O 1
ATOM 778 N N . ASP A 1 102 ? -0.584 -0.357 3.672 1.00 96.00 102 ASP A N 1
ATOM 779 C CA . ASP A 1 102 ? -0.876 0.028 5.054 1.00 96.00 102 ASP A CA 1
ATOM 780 C C . ASP A 1 102 ? -2.280 0.617 5.201 1.00 96.00 102 ASP A C 1
ATOM 782 O O . ASP A 1 102 ? -2.994 0.274 6.140 1.00 96.00 102 ASP A O 1
ATOM 786 N N . ARG A 1 103 ? -2.711 1.443 4.243 1.00 95.19 103 ARG A N 1
ATOM 787 C CA . ARG A 1 103 ? -4.065 2.003 4.180 1.00 95.19 103 ARG A CA 1
ATOM 788 C C . ARG A 1 103 ? -5.140 0.919 4.156 1.00 95.19 103 ARG A C 1
ATOM 790 O O . ARG A 1 103 ? -6.125 1.026 4.885 1.00 95.19 103 ARG A O 1
ATOM 797 N N . GLU A 1 104 ? -4.969 -0.100 3.315 1.00 94.06 104 GLU A N 1
ATOM 798 C CA . GLU A 1 104 ? -5.937 -1.196 3.209 1.00 94.06 104 GLU A CA 1
ATOM 799 C C . GLU A 1 104 ? -5.910 -2.089 4.452 1.00 94.06 104 GLU A C 1
ATOM 801 O O . GLU A 1 104 ? -6.968 -2.434 4.970 1.00 94.06 104 GLU A O 1
ATOM 806 N N . ILE A 1 105 ? -4.729 -2.359 5.020 1.00 93.75 105 ILE A N 1
ATOM 807 C CA . ILE A 1 105 ? -4.631 -3.066 6.305 1.00 93.75 105 ILE A CA 1
ATOM 808 C C . ILE A 1 105 ? -5.371 -2.287 7.401 1.00 93.75 105 ILE A C 1
ATOM 810 O O . ILE A 1 105 ? -6.141 -2.875 8.156 1.00 93.75 105 ILE A O 1
ATOM 814 N N . TRP A 1 106 ? -5.195 -0.968 7.488 1.00 93.81 106 TRP A N 1
ATOM 815 C CA . TRP A 1 106 ? -5.918 -0.135 8.452 1.00 93.81 106 TRP A CA 1
ATOM 816 C C . TRP A 1 106 ? -7.432 -0.170 8.256 1.00 93.81 106 TRP A C 1
ATOM 818 O O . TRP A 1 106 ? -8.177 -0.256 9.236 1.00 93.81 106 TRP A O 1
ATOM 828 N N . ARG A 1 107 ? -7.895 -0.121 7.002 1.00 90.62 107 ARG A N 1
ATOM 829 C CA . ARG A 1 107 ? -9.315 -0.256 6.660 1.00 90.62 107 ARG A CA 1
ATOM 830 C C . ARG A 1 107 ? -9.873 -1.580 7.183 1.00 90.62 107 ARG A C 1
ATOM 832 O O . ARG A 1 107 ? -10.894 -1.570 7.874 1.00 90.62 107 ARG A O 1
ATOM 839 N N . ASP A 1 108 ? -9.168 -2.677 6.923 1.00 89.69 108 ASP A N 1
ATOM 840 C CA . ASP A 1 108 ? -9.557 -4.019 7.353 1.00 89.69 108 ASP A CA 1
ATOM 841 C C . ASP A 1 108 ? -9.534 -4.162 8.878 1.00 89.69 108 ASP A C 1
ATOM 843 O O . ASP A 1 108 ? -10.496 -4.668 9.458 1.00 89.69 108 ASP A O 1
ATOM 847 N N . LEU A 1 109 ? -8.491 -3.669 9.556 1.00 88.56 109 LEU A N 1
ATOM 848 C CA . LEU A 1 109 ? -8.390 -3.680 11.021 1.00 88.56 109 LEU A CA 1
ATOM 849 C C . LEU A 1 109 ? -9.570 -2.937 11.666 1.00 88.56 109 LEU A C 1
ATOM 851 O O . LEU A 1 109 ? -10.206 -3.446 12.594 1.00 88.56 109 LEU A O 1
ATOM 855 N N . MET A 1 110 ? -9.910 -1.750 11.165 1.00 85.06 110 MET A N 1
ATOM 856 C CA . MET A 1 110 ? -11.019 -0.948 11.694 1.00 85.06 110 MET A CA 1
ATOM 857 C C . MET A 1 110 ? -12.391 -1.564 11.418 1.00 85.06 110 MET A C 1
ATOM 859 O O . MET A 1 110 ? -13.294 -1.472 12.254 1.00 85.06 110 MET A O 1
ATOM 863 N N . GLN A 1 111 ? -12.552 -2.220 10.270 1.00 82.88 111 GLN A N 1
ATOM 864 C CA . GLN A 1 111 ? -13.779 -2.929 9.933 1.00 82.88 111 GLN A CA 1
ATOM 865 C C . GLN A 1 111 ? -13.944 -4.202 10.774 1.00 82.88 111 GLN A C 1
ATOM 867 O O . GLN A 1 111 ? -15.010 -4.421 11.348 1.00 82.88 111 GLN A O 1
ATOM 872 N N . CYS A 1 112 ? -12.894 -5.018 10.888 1.00 81.38 112 CYS A N 1
ATOM 873 C CA . CYS A 1 112 ? -12.940 -6.307 11.579 1.00 81.38 112 CYS A CA 1
ATOM 874 C C . CYS A 1 112 ? -13.044 -6.164 13.096 1.00 81.38 112 CYS A C 1
ATOM 876 O O . CYS A 1 112 ? -13.666 -7.004 13.730 1.00 81.38 112 CYS A O 1
ATOM 878 N N . SER A 1 113 ? -12.471 -5.113 13.683 1.00 80.81 113 SER A N 1
ATOM 879 C CA . SER A 1 113 ? -12.577 -4.842 15.125 1.00 80.81 113 SER A CA 1
ATOM 880 C C . SER A 1 113 ? -13.953 -4.343 15.570 1.00 80.81 113 SER A C 1
ATOM 882 O O . SER A 1 113 ? -14.233 -4.289 16.768 1.00 80.81 113 SER A O 1
ATOM 884 N N . GLY A 1 114 ? -14.797 -3.910 14.629 1.00 78.19 114 GLY A N 1
ATOM 885 C CA . GLY A 1 114 ? -16.051 -3.227 14.932 1.00 78.19 114 GLY A CA 1
ATOM 886 C C . GLY A 1 114 ? -15.876 -1.800 15.463 1.00 78.19 114 GLY A C 1
ATOM 887 O O . GLY A 1 114 ? -16.879 -1.179 15.809 1.00 78.19 114 GLY A O 1
ATOM 888 N N . MET A 1 115 ? -14.659 -1.237 15.493 1.00 79.75 115 MET A N 1
ATOM 889 C CA . MET A 1 115 ? -14.416 0.134 15.978 1.00 79.75 115 MET A CA 1
ATOM 890 C C . MET A 1 115 ? -15.244 1.176 15.227 1.00 79.75 115 MET A C 1
ATOM 892 O O . MET A 1 115 ? -15.796 2.084 15.842 1.00 79.75 115 MET A O 1
ATOM 896 N N . LEU A 1 116 ? -15.435 0.999 13.916 1.00 81.06 116 LEU A N 1
ATOM 897 C CA . LEU A 1 116 ? -16.286 1.894 13.127 1.00 81.06 116 LEU A CA 1
ATOM 898 C C . LEU A 1 116 ? -17.734 1.952 13.640 1.00 81.06 116 LEU A C 1
ATOM 900 O O . LEU A 1 116 ? -18.391 2.968 13.451 1.00 81.06 116 LEU A O 1
ATOM 904 N N . SER A 1 117 ? -18.245 0.897 14.281 1.00 80.88 117 SER A N 1
ATOM 905 C CA . SER A 1 117 ? -19.611 0.892 14.826 1.00 80.88 117 SER A CA 1
ATOM 906 C C . SER A 1 117 ? -19.758 1.694 16.123 1.00 80.88 117 SER A C 1
ATOM 908 O O . SER A 1 117 ? -20.865 2.124 16.437 1.00 80.88 117 SER A O 1
ATOM 910 N N . LEU A 1 118 ? -18.653 1.925 16.837 1.00 77.38 118 LEU A N 1
ATOM 911 C CA . LEU A 1 118 ? -18.615 2.690 18.087 1.00 77.38 118 LEU A CA 1
ATOM 912 C C . LEU A 1 118 ? -18.404 4.192 17.842 1.00 77.38 118 LEU A C 1
ATOM 914 O O . LEU A 1 118 ? -18.742 5.023 18.679 1.00 77.38 118 LEU A O 1
ATOM 918 N N . MET A 1 119 ? -17.860 4.551 16.679 1.00 81.81 119 MET A N 1
ATOM 919 C CA . MET A 1 119 ? -17.571 5.933 16.303 1.00 81.81 119 MET A CA 1
ATOM 920 C C . MET A 1 119 ? -18.828 6.677 15.829 1.00 81.81 119 MET A C 1
ATOM 922 O O . MET A 1 119 ? -19.611 6.173 15.016 1.00 81.81 119 MET A O 1
ATOM 926 N N . ASP A 1 120 ? -18.983 7.935 16.256 1.00 84.06 120 ASP A N 1
ATOM 927 C CA . ASP A 1 120 ? -20.007 8.824 15.704 1.00 84.06 120 ASP A CA 1
ATOM 928 C C . ASP A 1 120 ? -19.732 9.186 14.224 1.00 84.06 120 ASP A C 1
ATOM 930 O O . ASP A 1 120 ? -18.719 8.814 13.622 1.00 84.06 120 ASP A O 1
ATOM 934 N N . ALA A 1 121 ? -20.672 9.889 13.583 1.00 84.12 121 ALA A N 1
ATOM 935 C CA . ALA A 1 121 ? -20.548 10.250 12.169 1.00 84.12 121 ALA A CA 1
ATOM 936 C C . ALA A 1 121 ? -19.336 11.156 11.873 1.00 84.12 121 ALA A C 1
ATOM 938 O O . ALA A 1 121 ? -18.723 11.013 10.816 1.00 84.12 121 ALA A O 1
ATOM 939 N N . GLN A 1 122 ? -18.974 12.054 12.793 1.00 84.12 122 GLN A N 1
ATOM 940 C CA . GLN A 1 122 ? -17.855 12.977 12.617 1.00 84.12 122 GLN A CA 1
ATOM 941 C C . GLN A 1 122 ? -16.515 12.248 12.756 1.00 84.12 122 GLN A C 1
ATOM 943 O O . GLN A 1 122 ? -15.609 12.455 11.947 1.00 84.12 122 GLN A O 1
ATOM 948 N N . ALA A 1 123 ? -16.394 11.369 13.748 1.00 83.00 123 ALA A N 1
ATOM 949 C CA . ALA A 1 123 ? -15.213 10.547 13.962 1.00 83.00 123 ALA A CA 1
ATOM 950 C C . ALA A 1 123 ? -14.979 9.596 12.774 1.00 83.00 123 ALA A C 1
ATOM 952 O O . ALA A 1 123 ? -13.852 9.488 12.287 1.00 83.00 123 ALA A O 1
ATOM 953 N N . ARG A 1 124 ? -16.043 8.984 12.233 1.00 86.06 124 ARG A N 1
ATOM 954 C CA . ARG A 1 124 ? -15.951 8.156 11.017 1.00 86.06 124 ARG A CA 1
ATOM 955 C C . ARG A 1 124 ? -15.528 8.944 9.778 1.00 86.06 124 ARG A C 1
ATOM 957 O O . ARG A 1 124 ? -14.655 8.474 9.055 1.00 86.06 124 ARG A O 1
ATOM 964 N N . ASP A 1 125 ? -16.106 10.123 9.529 1.00 87.94 125 ASP A N 1
ATOM 965 C CA . ASP A 1 125 ? -15.699 10.971 8.391 1.00 87.94 125 ASP A CA 1
ATOM 966 C C . ASP A 1 125 ? -14.224 11.375 8.510 1.00 87.94 125 ASP A C 1
ATOM 968 O O . ASP A 1 125 ? -13.458 11.277 7.553 1.00 87.94 125 ASP A O 1
ATOM 972 N N . THR A 1 126 ? -13.796 11.742 9.720 1.00 86.81 126 THR A N 1
ATOM 973 C CA . THR A 1 126 ? -12.399 12.096 10.001 1.00 86.81 126 THR A CA 1
ATOM 974 C C . THR A 1 126 ? -11.458 10.917 9.734 1.00 86.81 126 THR A C 1
ATOM 976 O O . THR A 1 126 ? -10.412 11.101 9.112 1.00 86.81 126 THR A O 1
ATOM 979 N N . TRP A 1 127 ? -11.839 9.700 10.136 1.00 87.25 127 TRP A N 1
ATOM 980 C CA . TRP A 1 127 ? -11.080 8.484 9.843 1.00 87.25 127 TRP A CA 1
ATOM 981 C C . TRP A 1 127 ? -10.954 8.234 8.334 1.00 87.25 127 TRP A C 1
ATOM 983 O O . TRP A 1 127 ? -9.842 8.070 7.826 1.00 87.25 127 TRP A O 1
ATOM 993 N N . TYR A 1 128 ? -12.059 8.278 7.584 1.00 89.62 128 TYR A N 1
ATOM 994 C CA . TYR A 1 128 ? -12.0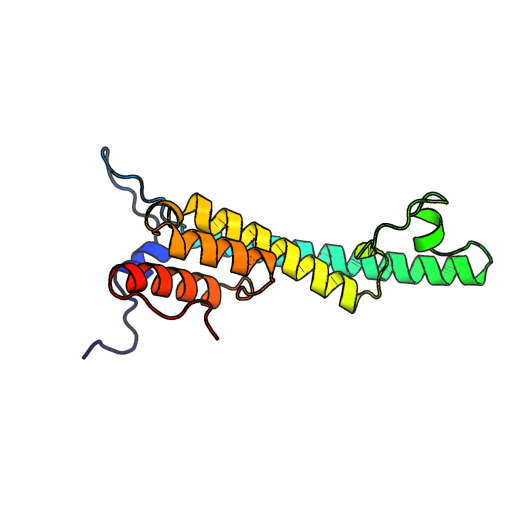12 8.074 6.133 1.00 89.62 128 TYR A CA 1
ATOM 995 C C . TYR A 1 128 ? -11.149 9.123 5.429 1.00 89.62 128 TYR A C 1
ATOM 997 O O . TYR A 1 128 ? -10.322 8.760 4.593 1.00 89.62 128 TYR A O 1
ATOM 1005 N N . ARG A 1 129 ? -11.244 10.395 5.832 1.00 90.62 129 ARG A N 1
ATOM 1006 C CA . ARG A 1 129 ? -10.356 11.451 5.327 1.00 90.62 129 ARG A CA 1
ATOM 1007 C C . ARG A 1 129 ? -8.894 11.192 5.670 1.00 90.62 129 ARG A C 1
ATOM 1009 O O . ARG A 1 129 ? -8.031 11.418 4.827 1.00 90.62 129 ARG A O 1
ATOM 1016 N N . SER A 1 130 ? -8.590 10.718 6.880 1.00 90.00 130 SER A N 1
ATOM 1017 C CA . SER A 1 130 ? -7.206 10.383 7.235 1.00 90.00 130 SER A CA 1
ATOM 1018 C C . SER A 1 130 ? -6.643 9.268 6.359 1.00 90.00 130 SER A C 1
ATOM 1020 O O . SER A 1 130 ? -5.493 9.366 5.943 1.00 90.00 130 SER A O 1
ATOM 1022 N N . LEU A 1 131 ? -7.464 8.282 5.976 1.00 90.31 131 LEU A N 1
ATOM 1023 C CA . LEU A 1 131 ? -7.065 7.301 4.974 1.00 90.31 131 LEU A CA 1
ATOM 1024 C C . LEU A 1 131 ? -6.815 7.992 3.635 1.00 90.31 131 LEU A C 1
ATOM 1026 O O . LEU A 1 131 ? -5.708 7.877 3.131 1.00 90.31 131 LEU A O 1
ATOM 1030 N N . GLU A 1 132 ? -7.783 8.738 3.090 1.00 89.12 132 GLU A N 1
ATOM 1031 C CA . GLU A 1 132 ? -7.684 9.436 1.794 1.00 89.12 132 GLU A CA 1
ATOM 1032 C C . GLU A 1 132 ? -6.397 10.254 1.643 1.00 89.12 132 GLU A C 1
ATOM 1034 O O . GLU A 1 132 ? -5.661 10.035 0.679 1.00 89.12 132 GLU A O 1
ATOM 1039 N N . TYR A 1 133 ? -6.096 11.110 2.623 1.00 88.94 133 TYR A N 1
ATOM 1040 C CA . TYR A 1 133 ? -4.937 12.008 2.628 1.00 88.94 133 TYR A CA 1
ATOM 1041 C C . TYR A 1 133 ? -3.648 11.374 3.155 1.00 88.94 133 TYR A C 1
ATOM 1043 O O . TYR A 1 133 ? -2.715 12.098 3.503 1.00 88.94 133 TYR A O 1
ATOM 1051 N N . ASP A 1 134 ? -3.574 10.041 3.220 1.00 87.44 134 ASP A N 1
ATOM 1052 C CA . ASP A 1 134 ? -2.377 9.330 3.673 1.00 87.44 134 ASP A CA 1
ATOM 1053 C C . ASP A 1 134 ? -1.954 9.675 5.115 1.00 87.44 134 ASP A C 1
ATOM 1055 O O . ASP A 1 134 ? -0.809 9.469 5.504 1.00 87.44 134 ASP A O 1
ATOM 1059 N N . ASN A 1 135 ? -2.856 10.202 5.934 1.00 90.38 135 ASN A N 1
ATOM 1060 C CA . ASN A 1 135 ? -2.565 10.707 7.271 1.00 90.38 135 ASN A CA 1
ATOM 1061 C C . ASN A 1 135 ? -2.870 9.661 8.353 1.00 90.38 135 ASN A C 1
ATOM 1063 O O . ASN A 1 135 ? -3.685 9.889 9.246 1.00 90.38 135 ASN A O 1
ATOM 1067 N N . PHE A 1 136 ? -2.248 8.492 8.232 1.00 89.94 136 PHE A N 1
ATOM 1068 C CA . PHE A 1 136 ? -2.374 7.372 9.162 1.00 89.94 136 PHE A CA 1
ATOM 1069 C C . PHE A 1 136 ? -0.984 6.865 9.574 1.00 89.94 136 PHE A C 1
ATOM 1071 O O . PHE A 1 136 ? -0.024 7.016 8.808 1.00 89.94 136 PHE A O 1
ATOM 1078 N N . PRO A 1 137 ? -0.850 6.272 10.772 1.00 91.81 137 PRO A N 1
ATOM 1079 C CA . PRO A 1 137 ? 0.429 5.751 11.236 1.00 91.81 137 PRO A CA 1
ATOM 1080 C C . PRO A 1 137 ? 0.870 4.528 10.420 1.00 91.81 137 PRO A C 1
ATOM 1082 O O . PRO A 1 137 ? 0.048 3.808 9.854 1.00 91.81 137 PRO A O 1
ATOM 1085 N N . GLU A 1 138 ? 2.176 4.259 10.370 1.00 93.44 138 GLU A N 1
ATOM 1086 C CA . GLU A 1 138 ? 2.689 3.036 9.737 1.00 93.44 138 GLU A CA 1
ATOM 1087 C C . GLU A 1 138 ? 2.095 1.789 10.410 1.00 93.44 138 GLU A C 1
ATOM 1089 O O . GLU A 1 138 ? 1.899 1.767 11.627 1.00 93.44 138 GLU A O 1
ATOM 1094 N N . ILE A 1 139 ? 1.863 0.721 9.647 1.00 94.00 139 ILE A N 1
ATOM 1095 C CA . ILE A 1 139 ? 1.511 -0.575 10.229 1.00 94.00 139 ILE A CA 1
ATOM 1096 C C . ILE A 1 139 ? 2.693 -1.157 11.026 1.00 94.00 139 ILE A C 1
ATOM 1098 O O . ILE A 1 139 ? 3.656 -1.699 10.476 1.00 94.00 139 ILE A O 1
ATOM 1102 N N . SER A 1 140 ? 2.575 -1.085 12.351 1.00 93.25 140 SER A N 1
ATOM 1103 C CA . SER A 1 140 ? 3.443 -1.723 13.343 1.00 93.25 140 SER A CA 1
ATOM 1104 C C . SER A 1 140 ? 2.602 -2.176 14.538 1.00 93.25 140 SER A C 1
ATOM 1106 O O . SER A 1 140 ? 1.484 -1.702 14.730 1.00 93.25 140 SER A O 1
ATOM 1108 N N . GLU A 1 141 ? 3.122 -3.093 15.354 1.00 90.25 141 GLU A N 1
ATOM 1109 C CA . GLU A 1 141 ? 2.411 -3.535 16.560 1.00 90.25 141 GLU A CA 1
ATOM 1110 C C . GLU A 1 141 ? 2.133 -2.359 17.510 1.00 90.25 141 GLU A C 1
ATOM 1112 O O . GLU A 1 141 ? 1.003 -2.183 17.953 1.00 90.25 141 GLU A O 1
ATOM 1117 N N . GLU A 1 142 ? 3.127 -1.498 17.737 1.00 90.12 142 GLU A N 1
ATOM 1118 C CA . GLU A 1 142 ? 3.005 -0.298 18.572 1.00 90.12 142 GLU A CA 1
ATOM 1119 C C . GLU A 1 142 ? 1.942 0.677 18.051 1.00 90.12 142 GLU A C 1
ATOM 1121 O O . GLU A 1 142 ? 1.105 1.150 18.820 1.00 90.12 142 GLU A O 1
ATOM 1126 N N . ASN A 1 143 ? 1.934 0.949 16.744 1.00 92.19 143 ASN A N 1
ATOM 1127 C CA . ASN A 1 143 ? 0.984 1.879 16.136 1.00 92.19 143 ASN A CA 1
ATOM 1128 C C . ASN A 1 143 ? -0.440 1.322 16.124 1.00 92.19 143 ASN A C 1
ATOM 1130 O O . ASN A 1 143 ? -1.395 2.070 16.330 1.00 92.19 143 ASN A O 1
ATOM 1134 N N . ILE A 1 144 ? -0.588 0.011 15.912 1.00 89.88 144 ILE A N 1
ATOM 1135 C CA . ILE A 1 144 ? -1.869 -0.690 16.032 1.00 89.88 144 ILE A CA 1
ATOM 1136 C C . ILE A 1 144 ? -2.384 -0.547 17.461 1.00 89.88 144 ILE A C 1
ATOM 1138 O O . ILE A 1 144 ? -3.472 -0.011 17.664 1.00 89.88 144 ILE A O 1
ATOM 1142 N N . LEU A 1 145 ? -1.590 -0.954 18.452 1.00 86.94 145 LEU A N 1
ATOM 1143 C CA . LEU A 1 145 ? -1.982 -0.889 19.857 1.00 86.94 145 LEU A CA 1
ATOM 1144 C C . LEU A 1 145 ? -2.348 0.537 20.280 1.00 86.94 145 LEU A C 1
ATOM 1146 O O . LEU A 1 145 ? -3.438 0.746 20.809 1.00 86.94 145 LEU A O 1
ATOM 1150 N N . SER A 1 146 ? -1.494 1.520 19.989 1.00 85.62 146 SER A N 1
ATOM 1151 C CA . SER A 1 146 ? -1.733 2.913 20.379 1.00 85.62 146 SER A CA 1
ATOM 1152 C C . SER A 1 146 ? -2.976 3.507 19.710 1.00 85.62 146 SER A C 1
ATOM 1154 O O . SER A 1 146 ? -3.750 4.200 20.371 1.00 85.62 146 SER A O 1
ATOM 1156 N N . THR A 1 147 ? -3.237 3.183 18.439 1.00 85.94 147 THR A N 1
ATOM 1157 C CA . THR A 1 147 ? -4.449 3.623 17.728 1.00 85.94 147 THR A CA 1
ATOM 1158 C C . THR A 1 147 ? -5.709 3.047 18.369 1.00 85.94 147 THR A C 1
ATOM 1160 O O . THR A 1 147 ? -6.655 3.785 18.647 1.00 85.94 147 THR A O 1
ATOM 1163 N N . PHE A 1 148 ? -5.727 1.743 18.660 1.00 82.94 148 PHE A N 1
ATOM 1164 C CA . PHE A 1 148 ? -6.871 1.104 19.316 1.00 82.94 148 PHE A CA 1
ATOM 1165 C C . PHE A 1 148 ? -7.088 1.623 20.745 1.00 82.94 148 PHE A C 1
ATOM 1167 O O . PHE A 1 148 ? -8.231 1.827 21.155 1.00 82.94 148 PHE A O 1
ATOM 1174 N N . GLU A 1 149 ? -6.020 1.897 21.496 1.00 82.62 149 GLU A N 1
ATOM 1175 C CA . GLU A 1 149 ? -6.125 2.522 22.817 1.00 82.62 149 GLU A CA 1
ATOM 1176 C C . GLU A 1 149 ? -6.715 3.934 22.751 1.00 82.62 149 GLU A C 1
ATOM 1178 O O . GLU A 1 149 ? -7.579 4.273 23.562 1.00 82.62 149 GLU A O 1
ATOM 1183 N N . GLN A 1 150 ? -6.287 4.755 21.789 1.00 76.00 150 GLN A N 1
ATOM 1184 C CA . GLN A 1 150 ? -6.821 6.106 21.595 1.00 76.00 150 GLN A CA 1
ATOM 1185 C C . GLN A 1 150 ? -8.294 6.086 21.176 1.00 76.00 150 GLN A C 1
ATOM 1187 O O . GLN A 1 150 ? -9.090 6.879 21.684 1.00 76.00 150 GLN A O 1
ATOM 1192 N N . LEU A 1 151 ? -8.682 5.160 20.297 1.00 74.12 151 LEU A N 1
ATOM 1193 C CA . LEU A 1 151 ? -10.077 4.981 19.885 1.00 74.12 151 LEU A CA 1
ATOM 1194 C C . LEU A 1 151 ? -10.975 4.566 21.056 1.00 74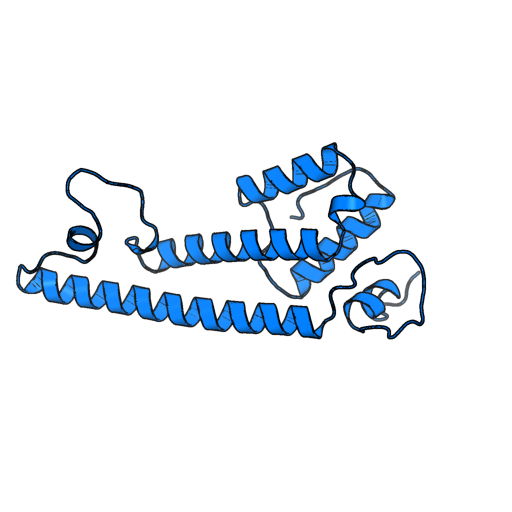.12 151 LEU A C 1
ATOM 1196 O O . LEU A 1 151 ? -12.085 5.068 21.191 1.00 74.12 151 LEU A O 1
ATOM 1200 N N . HIS A 1 152 ? -10.475 3.725 21.960 1.00 68.31 152 HIS A N 1
ATOM 1201 C CA . HIS A 1 152 ? -11.210 3.384 23.175 1.00 68.31 152 HIS A CA 1
ATOM 1202 C C . HIS A 1 152 ? -11.303 4.567 24.156 1.00 68.31 152 HIS A C 1
ATOM 1204 O O . HIS A 1 152 ? -12.342 4.801 24.765 1.00 68.31 152 HIS A O 1
ATOM 1210 N N . GLN A 1 153 ? -10.239 5.363 24.300 1.00 64.69 153 GLN A N 1
ATOM 1211 C CA . GLN A 1 153 ? -10.254 6.547 25.171 1.00 64.69 153 GLN A CA 1
ATOM 1212 C C . GLN A 1 153 ? -11.143 7.680 24.630 1.00 64.69 153 GLN A C 1
ATOM 1214 O O . GLN A 1 153 ? -11.692 8.463 25.410 1.00 64.69 153 GLN A O 1
ATOM 1219 N N . THR A 1 154 ? -11.322 7.766 23.309 1.00 57.41 154 THR A N 1
ATOM 1220 C CA . THR A 1 154 ? -12.183 8.772 22.664 1.00 57.41 154 THR A CA 1
ATOM 1221 C C . THR A 1 154 ? -13.681 8.492 22.822 1.00 57.41 154 THR A C 1
ATOM 1223 O O . THR A 1 154 ? -14.462 9.425 22.647 1.00 57.41 154 THR A O 1
ATOM 1226 N N . GLU A 1 155 ? -14.093 7.311 23.313 1.00 52.00 155 GLU A N 1
ATOM 1227 C CA . GLU A 1 155 ? -15.448 7.104 23.870 1.00 52.00 155 GLU A CA 1
ATOM 1228 C C . GLU A 1 155 ? -15.736 8.041 25.066 1.00 52.00 155 GLU A C 1
ATOM 1230 O O . GLU A 1 155 ? -16.894 8.256 25.423 1.00 52.00 155 GLU A O 1
ATOM 1235 N N . VAL A 1 156 ? -14.698 8.639 25.676 1.00 44.78 156 VAL A N 1
ATOM 1236 C CA . VAL A 1 156 ? -14.819 9.530 26.841 1.00 44.78 156 VAL A CA 1
ATOM 1237 C C . VAL A 1 156 ? -14.494 10.996 26.522 1.00 44.78 156 VAL A C 1
ATOM 1239 O O . VAL A 1 156 ? -15.017 11.882 27.197 1.00 44.78 156 VAL A O 1
ATOM 1242 N N . VAL A 1 157 ? -13.681 11.311 25.506 1.00 36.88 157 VAL A N 1
ATOM 1243 C CA . VAL A 1 157 ? -13.330 12.709 25.187 1.00 36.88 157 VAL A CA 1
ATOM 1244 C C . VAL A 1 157 ? -13.142 12.933 23.687 1.00 36.88 157 VAL A C 1
ATOM 1246 O O . VAL A 1 157 ? -12.205 12.452 23.061 1.00 36.88 157 VAL A O 1
ATOM 1249 N N . ASN A 1 158 ? -14.009 13.782 23.143 1.00 48.34 158 ASN A N 1
ATOM 1250 C CA . ASN A 1 158 ? -13.890 14.420 21.842 1.00 48.34 158 ASN A CA 1
ATOM 1251 C C . ASN A 1 158 ? -12.703 15.409 21.862 1.00 48.34 158 ASN A C 1
ATOM 1253 O O . ASN A 1 158 ? -12.845 16.477 22.466 1.00 48.34 158 ASN A O 1
ATOM 1257 N N . LYS A 1 159 ? -11.546 15.038 21.276 1.00 45.88 159 LYS A N 1
ATOM 1258 C CA . LYS A 1 159 ? -10.572 15.904 20.554 1.00 45.88 159 LYS A CA 1
ATOM 1259 C C . LYS A 1 159 ? -9.207 15.222 20.344 1.00 45.88 159 LYS A C 1
ATOM 1261 O O . LYS A 1 159 ? -8.604 14.749 21.298 1.00 45.88 159 LYS A O 1
ATOM 1266 N N . ASN A 1 160 ? -8.706 15.354 19.109 1.00 45.56 160 ASN A N 1
ATOM 1267 C CA . ASN A 1 160 ? -7.348 15.087 18.597 1.00 45.56 160 ASN A CA 1
ATOM 1268 C C . ASN A 1 160 ? -7.137 13.720 17.922 1.00 45.56 160 ASN A C 1
ATOM 1270 O O . ASN A 1 160 ? -6.515 12.818 18.469 1.00 45.56 160 ASN A O 1
ATOM 1274 N N . TRP A 1 161 ? -7.602 13.637 16.673 1.00 47.31 161 TRP A N 1
ATOM 1275 C CA . TRP A 1 161 ? -7.143 12.690 15.652 1.00 47.31 161 TRP A CA 1
ATOM 1276 C C . TRP A 1 161 ? -6.668 13.497 14.428 1.00 47.31 161 TRP A C 1
ATOM 1278 O O . TRP A 1 161 ? -7.337 14.490 14.110 1.00 47.31 161 TRP A O 1
ATOM 1288 N N . PRO A 1 162 ? -5.586 13.120 13.716 1.00 48.25 162 PRO A N 1
ATOM 1289 C CA . PRO A 1 162 ? -4.756 11.916 13.869 1.00 48.25 162 PRO A CA 1
ATOM 1290 C C . PRO A 1 162 ? -3.585 12.070 14.856 1.00 48.25 162 PRO A C 1
ATOM 1292 O O . PRO A 1 162 ? -3.186 13.201 15.146 1.00 48.25 162 PRO A O 1
ATOM 1295 N N . PRO A 1 163 ? -3.046 10.954 15.387 1.00 51.97 163 PRO A N 1
ATOM 1296 C CA . PRO A 1 163 ? -1.873 10.975 16.252 1.00 51.97 163 PRO A CA 1
ATOM 1297 C C . PRO A 1 163 ? -0.645 11.512 15.510 1.00 51.97 163 PRO A C 1
ATOM 1299 O O . PRO A 1 163 ? -0.428 11.206 14.337 1.00 51.97 163 PRO A O 1
ATOM 1302 N N . SER A 1 164 ? 0.122 12.337 16.223 1.00 48.00 164 SER A N 1
ATOM 1303 C CA . SER A 1 164 ? 1.431 12.870 15.827 1.00 48.00 164 SER A CA 1
ATOM 1304 C C . SER A 1 164 ? 2.510 11.800 15.788 1.00 48.00 164 SER A C 1
ATOM 1306 O O . SER A 1 164 ? 2.525 11.003 16.754 1.00 48.00 164 SER A O 1
#

InterPro domains:
  IPR031339 Domain of unknown function DUF4942 [PF13708] (98-154)

pLDDT: mean 76.77, std 20.89, range [33.28, 98.0]

Secondary structure (DSSP, 8-state):
---TT---HHHHHHH------S-S-------HHHHHHHHHHHHHHHHHHHHHHHHHHHHHHHHHHTT---HHHHHSPTT-----GGGS-HHHHHHHHHHHHHHHHHHHHHHHT-HHHHS-HHHHHHHHHHHHTT-S--S-HHHHHHHHHHHHHHTT-----S--

Foldseek 3Di:
DDDPPDPDPVVVLLADDDPDDDDDDPQPRNYPVNLVVLVVCLVVVLVVLLVVLVVQQVVQVVCVVVVNHHPVVVVDDPPDDDPDLSPDDSVSSSVVVQLVSQLVVVVCLCVNSCLCVLDDPVRNVLSVVCSVVSNADGSDPVSSVVVVVVSVCVSPDDDDPDDD